Protein AF-A0A936ADI7-F1 (afdb_monomer_lite)

Radius of gyration: 11.46 Å; chains: 1; bounding box: 27×29×27 Å

Foldseek 3Di:
DDDPPPQPWDAAPPPRDIAGPVPWDWDQDPNDIHTHRDDD

pLDDT: mean 71.25, std 11.24, range [45.12, 87.06]

Structure (mmCIF, N/CA/C/O backbone):
data_AF-A0A936ADI7-F1
#
_entry.id   AF-A0A936ADI7-F1
#
loop_
_atom_site.group_PDB
_atom_site.id
_atom_site.type_symbol
_atom_site.label_atom_id
_atom_site.label_alt_id
_atom_site.label_comp_id
_atom_site.label_asym_id
_atom_site.label_entity_id
_atom_site.label_seq_id
_atom_site.pdbx_PDB_ins_code
_atom_site.Cartn_x
_atom_site.Cartn_y
_atom_site.Cartn_z
_atom_site.occupancy
_atom_site.B_iso_or_equiv
_atom_site.auth_seq_id
_atom_site.auth_comp_id
_atom_site.auth_asym_id
_atom_site.auth_atom_id
_atom_site.pdbx_PDB_model_num
ATOM 1 N N . MET A 1 1 ? -13.615 20.110 13.284 1.00 45.12 1 MET A N 1
ATOM 2 C CA . MET A 1 1 ? -13.733 19.639 11.891 1.00 45.12 1 MET A CA 1
ATOM 3 C C . MET A 1 1 ? -13.597 18.128 11.916 1.00 45.12 1 MET A C 1
ATOM 5 O O . MET A 1 1 ? -12.515 17.637 12.194 1.00 45.12 1 MET A O 1
ATOM 9 N N . THR A 1 2 ? -14.701 17.403 11.770 1.00 47.19 2 THR A N 1
ATOM 10 C CA . THR A 1 2 ? -14.744 15.937 11.839 1.00 47.19 2 THR A CA 1
ATOM 11 C C . THR A 1 2 ? -14.143 15.379 10.550 1.00 47.19 2 THR A C 1
ATOM 13 O O . THR A 1 2 ? -14.796 15.387 9.510 1.00 47.19 2 THR A O 1
ATOM 16 N N . MET A 1 3 ? -12.873 14.980 10.582 1.00 50.91 3 MET A N 1
ATOM 17 C CA . MET A 1 3 ? -12.251 14.261 9.472 1.00 50.91 3 MET A CA 1
ATOM 18 C C . MET A 1 3 ? -12.632 12.794 9.622 1.00 50.91 3 MET A C 1
ATOM 20 O O . MET A 1 3 ? -12.200 12.102 10.536 1.00 50.91 3 MET A O 1
ATOM 24 N N . ASN A 1 4 ? -13.555 12.380 8.765 1.00 54.47 4 ASN A N 1
ATOM 25 C CA . ASN A 1 4 ? -14.057 11.026 8.647 1.00 54.47 4 ASN A CA 1
ATOM 26 C C . ASN A 1 4 ? -12.929 10.142 8.091 1.00 54.47 4 ASN A C 1
ATOM 28 O O . ASN A 1 4 ? -12.783 10.014 6.876 1.00 54.47 4 ASN A O 1
ATOM 32 N N . GLU A 1 5 ? -12.095 9.593 8.973 1.00 58.28 5 GLU A N 1
ATOM 33 C CA . GLU A 1 5 ? -11.025 8.657 8.625 1.00 58.28 5 GLU A CA 1
ATOM 34 C C . GLU A 1 5 ? -11.642 7.327 8.184 1.00 58.28 5 GLU A C 1
ATOM 36 O O . GLU A 1 5 ? -11.805 6.382 8.954 1.00 58.28 5 GLU A O 1
ATOM 41 N N . SER A 1 6 ? -12.023 7.256 6.912 1.00 53.62 6 SER A N 1
ATOM 42 C CA . SER A 1 6 ? -12.314 5.991 6.244 1.00 53.62 6 SER A CA 1
ATOM 43 C C . SER A 1 6 ? -10.974 5.298 5.982 1.00 53.62 6 SER A C 1
ATOM 45 O O . SER A 1 6 ? -10.482 5.308 4.859 1.00 53.62 6 SER A O 1
ATOM 47 N N . LYS A 1 7 ? -10.343 4.782 7.047 1.00 59.88 7 LYS A N 1
ATOM 48 C CA . LYS A 1 7 ? -9.128 3.960 6.979 1.00 59.88 7 LYS A CA 1
ATOM 49 C C . LYS A 1 7 ? -9.460 2.662 6.254 1.00 59.88 7 LYS A C 1
ATOM 51 O O . LYS A 1 7 ? -9.893 1.685 6.869 1.00 59.88 7 LYS A O 1
ATOM 56 N N . ALA A 1 8 ? -9.323 2.663 4.936 1.00 68.62 8 ALA A N 1
ATOM 57 C CA . ALA A 1 8 ? -9.298 1.431 4.171 1.00 68.62 8 ALA A CA 1
ATOM 58 C C . ALA A 1 8 ? -7.947 0.778 4.471 1.00 68.62 8 ALA A C 1
ATOM 60 O O . ALA A 1 8 ? -6.903 1.352 4.200 1.00 68.62 8 ALA A O 1
ATOM 61 N N . VAL A 1 9 ? -7.963 -0.344 5.184 1.00 70.81 9 VAL A N 1
ATOM 62 C CA . VAL A 1 9 ? -6.754 -1.025 5.644 1.00 70.81 9 VAL A CA 1
ATOM 63 C C . VAL A 1 9 ? -6.555 -2.251 4.758 1.00 70.81 9 VAL A C 1
ATOM 65 O O . VAL A 1 9 ? -7.402 -3.146 4.712 1.00 70.81 9 VAL A O 1
ATOM 68 N N . THR A 1 10 ? -5.424 -2.302 4.068 1.00 75.94 10 THR A N 1
ATOM 69 C CA . THR A 1 10 ? -5.050 -3.398 3.178 1.00 75.94 10 THR A CA 1
ATOM 70 C C . THR A 1 10 ? -3.816 -4.115 3.702 1.00 75.94 10 THR A C 1
ATOM 72 O O . THR A 1 10 ? -3.067 -3.596 4.526 1.00 75.94 10 THR A O 1
ATOM 75 N N . LYS A 1 11 ? -3.620 -5.364 3.290 1.00 75.94 11 LYS A N 1
ATOM 76 C CA . LYS A 1 11 ? -2.472 -6.161 3.729 1.00 75.94 11 LYS A CA 1
ATOM 77 C C . LYS A 1 11 ? -1.377 -6.060 2.690 1.00 75.94 11 LYS A C 1
ATOM 79 O O . LYS A 1 11 ? -1.590 -6.435 1.540 1.00 75.94 11 LYS A O 1
ATOM 84 N N . ASP A 1 12 ? -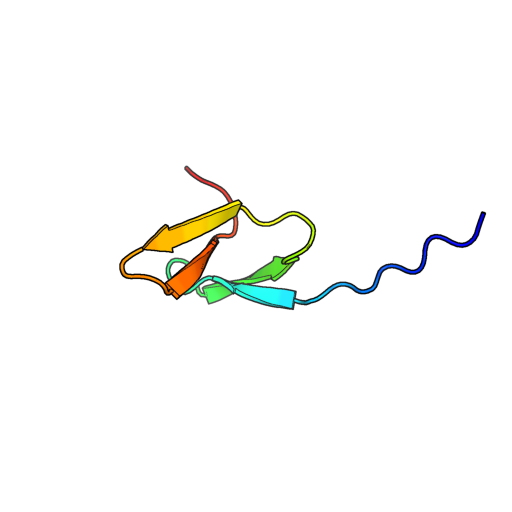0.212 -5.600 3.123 1.00 75.88 12 ASP A N 1
ATOM 85 C CA . ASP A 1 12 ? 0.979 -5.586 2.293 1.00 75.88 12 ASP A CA 1
ATOM 86 C C . ASP A 1 12 ? 1.405 -7.0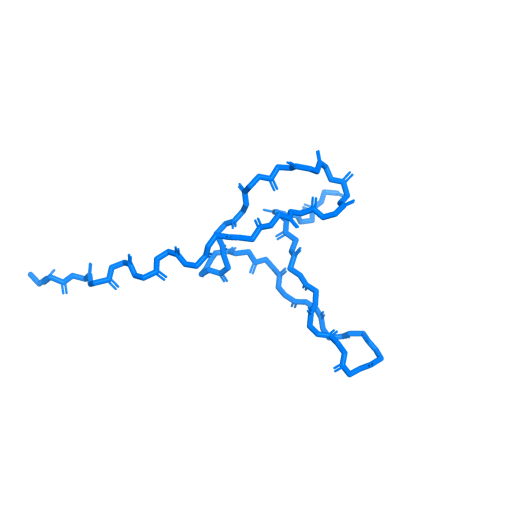36 1.988 1.00 75.88 12 ASP A C 1
ATOM 88 O O . ASP A 1 12 ? 1.651 -7.811 2.919 1.00 75.88 12 ASP A O 1
ATOM 92 N N . PRO A 1 13 ? 1.474 -7.444 0.709 1.00 69.94 13 PRO A N 1
ATOM 93 C CA . PRO A 1 13 ? 1.816 -8.815 0.340 1.00 69.94 13 PRO A CA 1
ATOM 94 C C . PRO A 1 13 ? 3.314 -9.136 0.490 1.00 69.94 13 PRO A C 1
ATOM 96 O O . PRO A 1 13 ? 3.692 -10.291 0.315 1.00 69.94 13 PRO A O 1
ATOM 99 N N . ILE A 1 14 ? 4.167 -8.150 0.793 1.00 71.94 14 ILE A N 1
ATOM 100 C CA . ILE A 1 14 ? 5.616 -8.318 0.964 1.00 71.94 14 ILE A CA 1
ATOM 101 C C . ILE A 1 14 ? 5.943 -8.658 2.424 1.00 71.94 14 ILE A C 1
ATOM 103 O O . ILE A 1 14 ? 6.665 -9.614 2.694 1.00 71.94 14 ILE A O 1
ATOM 107 N N . CYS A 1 15 ? 5.408 -7.888 3.371 1.00 70.38 15 CYS A N 1
ATOM 108 C CA . CYS A 1 15 ? 5.702 -8.001 4.800 1.00 70.38 15 CYS A CA 1
ATOM 109 C C . CYS A 1 15 ? 4.561 -8.660 5.598 1.00 70.38 15 CYS A C 1
ATOM 111 O O . CYS A 1 15 ? 4.770 -9.135 6.713 1.00 70.38 15 CYS A O 1
ATOM 113 N N . GLY A 1 16 ? 3.343 -8.705 5.049 1.00 70.62 16 GLY A N 1
ATOM 114 C CA . GLY A 1 16 ? 2.153 -9.174 5.765 1.00 70.62 16 GLY A CA 1
ATOM 115 C C . GLY A 1 16 ? 1.649 -8.185 6.820 1.00 70.62 16 GLY A C 1
ATOM 116 O O . GLY A 1 16 ? 0.736 -8.514 7.580 1.00 70.62 16 GLY A O 1
ATOM 117 N N . MET A 1 17 ? 2.227 -6.980 6.875 1.00 76.50 17 MET A N 1
ATOM 118 C CA . MET A 1 17 ? 1.743 -5.911 7.737 1.00 76.50 17 MET A CA 1
ATOM 119 C C . MET A 1 17 ? 0.475 -5.281 7.170 1.00 76.50 17 MET A C 1
ATOM 121 O O . MET A 1 17 ? 0.266 -5.179 5.962 1.00 76.50 17 MET A O 1
ATOM 125 N N . THR A 1 18 ? -0.383 -4.862 8.088 1.00 77.44 18 THR A N 1
ATOM 126 C CA . THR A 1 18 ? -1.608 -4.131 7.797 1.00 77.44 18 THR A CA 1
ATOM 127 C C . THR A 1 18 ? -1.263 -2.665 7.563 1.00 77.44 18 THR A C 1
ATOM 129 O O . THR A 1 18 ? -0.706 -2.020 8.450 1.00 77.44 18 THR A O 1
ATOM 132 N N . VAL A 1 19 ? -1.598 -2.146 6.387 1.00 76.06 19 VAL A N 1
ATOM 133 C CA . VAL A 1 19 ? -1.240 -0.801 5.930 1.00 76.06 19 VAL A CA 1
ATOM 134 C C . VAL A 1 19 ? -2.498 -0.026 5.605 1.00 76.06 19 VAL A C 1
ATOM 136 O O . VAL A 1 19 ? -3.490 -0.589 5.149 1.00 76.06 19 VAL A O 1
ATOM 139 N N . ASP A 1 20 ? -2.467 1.272 5.842 1.00 80.25 20 ASP A N 1
ATOM 140 C CA . ASP A 1 20 ? -3.595 2.134 5.526 1.00 80.25 20 ASP A CA 1
ATOM 141 C C . ASP A 1 20 ? -3.550 2.516 4.051 1.00 80.25 20 ASP A C 1
ATOM 143 O O . ASP A 1 20 ? -2.627 3.206 3.658 1.00 80.25 20 ASP A O 1
ATOM 147 N N . GLU A 1 21 ? -4.525 2.137 3.230 1.00 74.06 21 GLU A N 1
ATOM 148 C CA . GLU A 1 21 ? -4.646 2.566 1.826 1.00 74.06 21 GLU A CA 1
ATOM 149 C C . GLU A 1 21 ? -4.630 4.092 1.678 1.00 74.06 21 GLU A C 1
ATOM 151 O O . GLU A 1 21 ? -4.201 4.597 0.646 1.00 74.06 21 GLU A O 1
ATOM 156 N N . ALA A 1 22 ? -5.054 4.833 2.708 1.00 76.69 22 ALA A N 1
ATOM 157 C CA . ALA A 1 22 ? -5.003 6.292 2.716 1.00 76.69 22 ALA A CA 1
ATOM 158 C C . ALA A 1 22 ? -3.570 6.853 2.804 1.00 76.69 22 ALA A C 1
ATOM 160 O O . ALA A 1 22 ? -3.322 7.966 2.342 1.00 76.69 22 ALA A O 1
ATOM 161 N N . THR A 1 23 ? -2.635 6.110 3.404 1.00 73.94 23 THR A N 1
ATOM 162 C CA . THR A 1 23 ? -1.229 6.522 3.585 1.00 73.94 23 THR A CA 1
ATOM 163 C C . THR A 1 23 ? -0.235 5.615 2.858 1.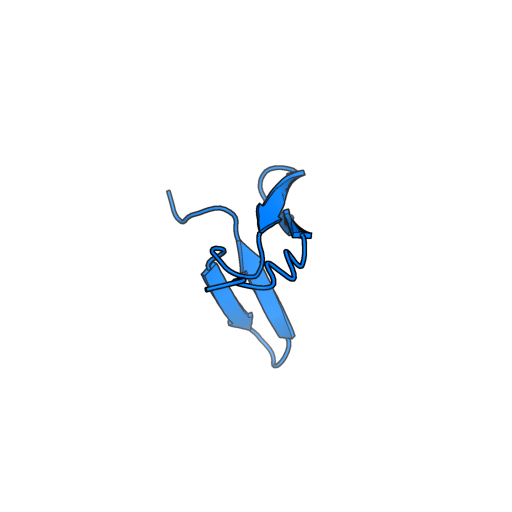00 73.94 23 THR A C 1
ATOM 165 O O . THR A 1 23 ? 0.951 5.922 2.812 1.00 73.94 23 THR A O 1
ATOM 168 N N . ALA A 1 24 ? -0.696 4.481 2.342 1.00 77.44 24 ALA A N 1
ATOM 169 C CA . ALA A 1 24 ? 0.103 3.463 1.689 1.00 77.44 24 ALA A CA 1
ATOM 170 C C . ALA A 1 24 ? 0.439 3.878 0.262 1.00 77.44 24 ALA A C 1
ATOM 172 O O . ALA A 1 24 ? -0.354 4.508 -0.443 1.00 77.44 24 ALA A O 1
ATOM 173 N N . LEU A 1 25 ? 1.619 3.462 -0.184 1.00 79.19 25 LEU A N 1
ATOM 174 C CA . LEU A 1 25 ? 2.027 3.641 -1.567 1.00 79.19 25 LEU A CA 1
ATOM 175 C C . LEU A 1 25 ? 1.230 2.691 -2.446 1.00 79.19 25 LEU A C 1
ATOM 177 O O . LEU A 1 25 ? 1.270 1.482 -2.242 1.00 79.19 25 LEU A O 1
ATOM 181 N N . HIS A 1 26 ? 0.546 3.226 -3.451 1.00 78.94 26 HIS A N 1
ATOM 182 C CA . HIS A 1 26 ? -0.103 2.414 -4.464 1.00 78.94 26 HIS A CA 1
ATOM 183 C C . HIS A 1 26 ? 0.676 2.473 -5.781 1.00 78.94 26 HIS A C 1
ATOM 185 O O . HIS A 1 26 ? 1.064 3.544 -6.244 1.00 78.94 26 HIS A O 1
ATOM 191 N N . ALA A 1 27 ? 0.900 1.321 -6.403 1.00 82.06 27 ALA A N 1
ATOM 192 C CA . ALA A 1 27 ? 1.513 1.215 -7.718 1.00 82.06 27 ALA A CA 1
ATOM 193 C C . ALA A 1 27 ? 0.596 0.428 -8.647 1.00 82.06 27 ALA A C 1
ATOM 195 O O . ALA A 1 27 ? 0.134 -0.663 -8.311 1.00 82.06 27 ALA A O 1
ATOM 196 N N . GLU A 1 28 ? 0.359 0.965 -9.836 1.00 85.25 28 GLU A N 1
ATOM 197 C CA . GLU A 1 28 ? -0.356 0.248 -10.880 1.00 85.25 28 GLU A CA 1
ATOM 198 C C . GLU A 1 28 ? 0.633 -0.642 -11.645 1.00 85.25 28 GLU A C 1
ATOM 200 O O . GLU A 1 28 ? 1.616 -0.163 -12.211 1.00 85.25 28 GLU A O 1
ATOM 205 N N . ARG A 1 29 ? 0.403 -1.958 -11.644 1.00 82.06 29 ARG A N 1
ATOM 206 C CA . ARG A 1 29 ? 1.148 -2.922 -12.462 1.00 82.06 29 ARG A CA 1
ATOM 207 C C . ARG A 1 29 ? 0.169 -3.847 -13.167 1.00 82.06 29 ARG A C 1
ATOM 209 O O . ARG A 1 29 ? -0.682 -4.447 -12.522 1.00 82.06 29 ARG A O 1
ATOM 216 N N . GLU A 1 30 ? 0.281 -3.948 -14.491 1.00 82.81 30 GLU A N 1
ATOM 217 C CA . GLU A 1 30 ? -0.640 -4.731 -15.336 1.00 82.81 30 GLU A CA 1
ATOM 218 C C . GLU A 1 30 ? -2.130 -4.388 -15.122 1.00 82.81 30 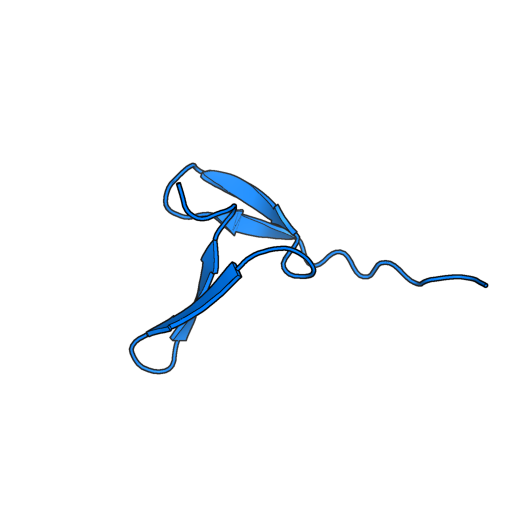GLU A C 1
ATOM 220 O O . GLU A 1 30 ? -2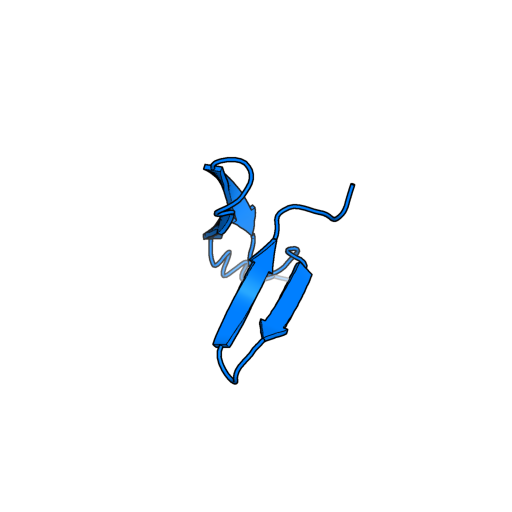.984 -5.272 -15.052 1.00 82.81 30 GLU A O 1
ATOM 225 N N . GLY A 1 31 ? -2.455 -3.101 -14.955 1.00 87.06 31 GLY A N 1
ATOM 226 C CA . GLY A 1 31 ? -3.832 -2.657 -14.695 1.00 87.06 31 GLY A CA 1
ATOM 227 C C . GLY A 1 31 ? -4.384 -3.093 -13.333 1.00 87.06 31 GLY A C 1
ATOM 228 O O . GLY A 1 31 ? -5.591 -3.029 -13.105 1.00 87.06 31 GLY A O 1
ATOM 229 N N . LYS A 1 32 ? -3.518 -3.557 -12.424 1.00 82.50 32 LYS A N 1
ATOM 230 C CA . LYS A 1 32 ? -3.849 -3.855 -11.031 1.00 82.50 32 LYS A CA 1
ATOM 231 C C . LYS A 1 32 ? -3.147 -2.867 -10.118 1.00 82.50 32 LYS A C 1
ATOM 233 O O . LYS A 1 32 ? -1.931 -2.698 -10.185 1.00 82.50 32 LYS A O 1
ATOM 238 N N . THR A 1 33 ? -3.917 -2.255 -9.233 1.00 81.88 33 THR A N 1
ATOM 239 C CA . THR A 1 33 ? -3.399 -1.387 -8.179 1.00 81.88 33 THR A CA 1
ATOM 240 C C . THR A 1 33 ? -2.925 -2.245 -7.012 1.00 81.88 33 THR A C 1
ATOM 242 O O . THR A 1 33 ? -3.708 -2.987 -6.421 1.00 81.88 33 THR A O 1
ATOM 245 N N . PHE A 1 34 ? -1.638 -2.164 -6.693 1.00 78.00 34 PHE A N 1
ATOM 246 C CA . PHE A 1 34 ? -1.030 -2.817 -5.537 1.00 78.00 34 PHE A CA 1
ATOM 247 C C . PHE A 1 34 ? -0.680 -1.780 -4.486 1.00 78.00 34 PHE A C 1
ATOM 249 O O . PHE A 1 34 ? -0.149 -0.734 -4.838 1.00 78.00 34 PHE A O 1
ATOM 256 N N . TYR A 1 35 ? -0.929 -2.093 -3.219 1.00 78.88 35 TYR A N 1
ATOM 257 C CA . TYR A 1 35 ? -0.700 -1.199 -2.088 1.00 78.88 35 TYR A CA 1
ATOM 258 C C . TYR A 1 35 ? 0.439 -1.734 -1.217 1.00 78.88 35 TYR A C 1
ATOM 260 O O . TYR A 1 35 ? 0.487 -2.936 -0.944 1.00 78.88 35 TYR A O 1
ATOM 268 N N . PHE A 1 36 ? 1.334 -0.845 -0.786 1.00 78.69 36 PHE A N 1
ATOM 269 C CA . PHE A 1 36 ? 2.572 -1.171 -0.084 1.00 78.69 36 PHE A CA 1
ATOM 270 C C . PHE A 1 36 ? 2.761 -0.330 1.183 1.00 78.69 36 PHE A C 1
ATOM 272 O O . PHE A 1 36 ? 2.417 0.853 1.213 1.00 78.69 36 PHE A O 1
ATOM 279 N N . CYS A 1 37 ? 3.334 -0.945 2.223 1.00 74.69 37 CYS A N 1
ATOM 280 C CA . CYS A 1 37 ? 3.485 -0.351 3.560 1.00 74.69 37 CYS A CA 1
ATOM 281 C C . CYS A 1 37 ? 4.410 0.867 3.614 1.00 74.69 37 CYS A C 1
ATOM 283 O O . CYS A 1 37 ? 4.164 1.759 4.417 1.00 74.69 37 CYS A O 1
ATOM 285 N N . SER A 1 38 ? 5.474 0.850 2.817 1.00 61.59 38 SER A N 1
ATOM 286 C CA . SER A 1 38 ? 6.479 1.893 2.576 1.00 61.59 38 SER A CA 1
ATOM 287 C C . SER A 1 38 ? 7.534 1.256 1.670 1.00 61.59 38 SER A C 1
ATOM 289 O O . SER A 1 38 ? 7.756 0.046 1.769 1.00 61.59 38 SER A O 1
ATOM 291 N N . ASP A 1 39 ? 8.180 2.029 0.796 1.00 53.09 39 ASP A N 1
ATOM 292 C CA . ASP A 1 39 ? 9.398 1.547 0.146 1.00 53.09 39 ASP A CA 1
ATOM 293 C C . ASP A 1 39 ? 10.547 1.570 1.169 1.00 53.09 39 ASP A C 1
ATOM 295 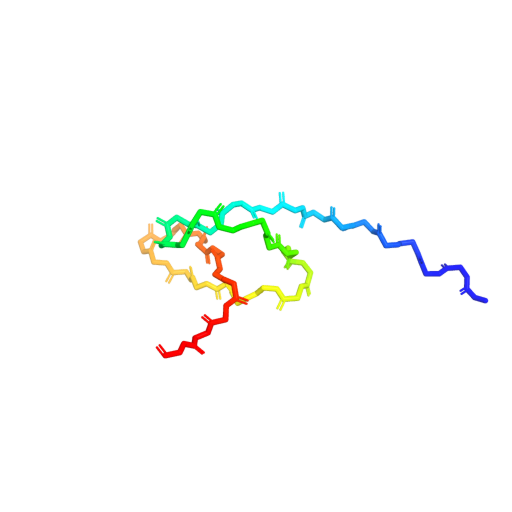O O . ASP A 1 39 ? 10.694 2.524 1.934 1.00 53.09 39 ASP A O 1
ATOM 299 N N . HIS A 1 40 ? 11.300 0.480 1.258 1.00 51.50 40 HIS A N 1
ATOM 300 C CA . HIS A 1 40 ? 12.599 0.442 1.922 1.00 51.50 40 HIS A CA 1
ATOM 301 C C . HIS A 1 40 ? 13.600 -0.185 0.961 1.00 51.50 40 HIS A C 1
ATOM 303 O O . HIS A 1 40 ? 13.205 -1.155 0.269 1.00 51.50 40 HIS A O 1
#

Secondary structure (DSSP, 8-state):
--------EEE-TTT--EEETTTSEEEEETTEEEEES---

Sequence (40 aa):
MTMNESKAVTKDPICGMTVDEATALHAEREGKTFYFCSDH